Protein AF-A0A9D4M846-F1 (afdb_monomer)

Organism: Dreissena polymorpha (NCBI:txid45954)

Foldseek 3Di:
DDPVVVVVVVVVPPDPDDDPPPDDDDDDDDPDPDDDLVVLVVVLVVQLVVCCVPPNPDAAEAEDADVSLVSLVVVCVVCVVDNNCSRHHYHHDPVVVVVVVVVVVVVVVVD

Structure (mmCIF, N/CA/C/O backbone):
data_AF-A0A9D4M846-F1
#
_entry.id   AF-A0A9D4M846-F1
#
loop_
_atom_site.group_PDB
_atom_site.id
_atom_site.type_symbol
_atom_site.label_atom_id
_atom_site.label_alt_id
_atom_site.label_comp_id
_atom_site.label_asym_id
_atom_site.label_entity_id
_atom_site.label_seq_id
_atom_site.pdbx_PDB_ins_code
_atom_site.Cartn_x
_atom_site.Cartn_y
_atom_site.Cartn_z
_atom_site.occupancy
_atom_site.B_iso_or_equiv
_atom_site.auth_seq_id
_atom_site.auth_comp_id
_atom_site.auth_asym_id
_atom_site.auth_atom_id
_atom_site.pdbx_PDB_model_num
ATOM 1 N N . MET A 1 1 ? -19.289 26.452 -5.486 1.00 43.88 1 MET A N 1
ATOM 2 C CA . MET A 1 1 ? -20.039 25.281 -4.982 1.00 43.88 1 MET A CA 1
ATOM 3 C C . MET A 1 1 ? -19.428 24.044 -5.614 1.00 43.88 1 MET A C 1
ATOM 5 O O . MET A 1 1 ? -19.416 23.953 -6.832 1.00 43.88 1 MET A O 1
ATOM 9 N N . THR A 1 2 ? -18.819 23.170 -4.819 1.00 63.56 2 THR A N 1
ATOM 10 C CA . THR A 1 2 ? -18.114 21.967 -5.288 1.00 63.56 2 THR A CA 1
ATOM 11 C C . THR A 1 2 ? -19.090 20.805 -5.481 1.00 63.56 2 THR A C 1
ATOM 13 O O . THR A 1 2 ? -20.073 20.691 -4.752 1.00 63.56 2 THR A O 1
ATOM 16 N N . TRP A 1 3 ? -18.810 19.926 -6.444 1.00 47.22 3 TRP A N 1
ATOM 17 C CA . TRP A 1 3 ? -19.613 18.735 -6.762 1.00 47.22 3 TRP A CA 1
ATOM 18 C C . TRP A 1 3 ? -19.891 17.855 -5.532 1.00 47.22 3 TRP A C 1
ATOM 20 O O . TRP A 1 3 ? -21.010 17.392 -5.323 1.00 47.22 3 TRP A O 1
ATOM 30 N N . SER A 1 4 ? -18.900 17.732 -4.647 1.00 62.78 4 SER A N 1
ATOM 31 C CA . SER A 1 4 ? -19.016 17.047 -3.357 1.00 62.78 4 SER A CA 1
ATOM 32 C C . SER A 1 4 ? -20.060 17.675 -2.426 1.00 62.78 4 SER A C 1
ATOM 34 O O . SER A 1 4 ? -20.822 16.954 -1.790 1.00 62.78 4 SER A O 1
ATOM 36 N N . VAL A 1 5 ? -20.159 19.008 -2.388 1.00 60.34 5 VAL A N 1
ATOM 37 C CA . VAL A 1 5 ? -21.149 19.732 -1.571 1.00 60.34 5 VAL A CA 1
ATOM 38 C C . VAL A 1 5 ? -22.559 19.576 -2.147 1.00 60.34 5 VAL A C 1
ATOM 40 O O . VAL A 1 5 ? -23.514 19.420 -1.391 1.00 60.34 5 VAL A O 1
ATOM 43 N N . PHE A 1 6 ? -22.700 19.561 -3.475 1.00 68.19 6 PHE A N 1
ATOM 44 C CA . PHE A 1 6 ? -23.987 19.333 -4.137 1.00 68.19 6 PHE A CA 1
ATOM 45 C C . PHE A 1 6 ? -24.534 17.925 -3.850 1.00 68.19 6 PHE A C 1
ATOM 47 O O . PHE A 1 6 ? -25.692 17.779 -3.464 1.00 68.19 6 PHE A O 1
ATOM 54 N N . HIS A 1 7 ? -23.689 16.893 -3.937 1.00 60.25 7 HIS A N 1
ATOM 55 C CA . HIS A 1 7 ? -24.100 15.518 -3.641 1.00 60.25 7 HIS A CA 1
ATOM 56 C C . HIS A 1 7 ? -24.323 15.238 -2.156 1.00 60.25 7 HIS A C 1
ATOM 58 O O . HIS A 1 7 ? -25.250 14.501 -1.823 1.00 60.25 7 HIS A O 1
ATOM 64 N N . ALA A 1 8 ? -23.539 15.853 -1.265 1.00 62.25 8 ALA A N 1
ATOM 65 C CA . ALA A 1 8 ? -23.785 15.772 0.173 1.00 62.25 8 ALA A CA 1
ATOM 66 C C . ALA A 1 8 ? -25.174 16.328 0.528 1.00 62.25 8 ALA A C 1
ATOM 68 O O . ALA A 1 8 ? -25.915 15.707 1.287 1.00 62.25 8 ALA A O 1
ATOM 69 N N . ASN A 1 9 ? -25.566 17.442 -0.097 1.00 63.41 9 ASN A N 1
ATOM 70 C CA . ASN A 1 9 ? -26.863 18.074 0.130 1.00 63.41 9 ASN A CA 1
ATOM 71 C C . ASN A 1 9 ? -28.033 17.227 -0.416 1.00 63.41 9 ASN A C 1
ATOM 73 O O . ASN A 1 9 ? -29.083 17.126 0.216 1.00 63.41 9 ASN A O 1
ATOM 77 N N . LEU A 1 10 ? -27.835 16.530 -1.543 1.00 60.31 10 LEU A N 1
ATOM 78 C CA . LEU A 1 10 ? -28.828 15.586 -2.074 1.00 60.31 10 LEU A CA 1
ATOM 79 C C . LEU A 1 10 ? -29.043 14.379 -1.143 1.00 60.31 10 LEU A C 1
ATOM 81 O O . LEU A 1 10 ? -30.189 13.997 -0.905 1.00 60.31 10 LEU A O 1
ATOM 85 N N . TYR A 1 11 ? -27.977 13.823 -0.557 1.00 53.22 11 TYR A N 1
ATOM 86 C CA . TYR A 1 11 ? -28.068 12.702 0.395 1.00 53.22 11 TYR A CA 1
ATOM 87 C C . TYR A 1 11 ? -28.711 13.083 1.735 1.00 53.22 11 TYR A C 1
ATOM 89 O O . TYR A 1 11 ? -29.372 12.257 2.370 1.00 53.22 11 TYR A O 1
ATOM 97 N N . GLN A 1 12 ? -28.563 14.341 2.152 1.00 53.03 12 GLN A N 1
ATOM 98 C CA . GLN A 1 12 ? -29.095 14.843 3.418 1.00 53.03 12 GLN A CA 1
ATOM 99 C C . GLN A 1 12 ? -30.629 14.969 3.414 1.00 53.03 12 GLN A C 1
ATOM 101 O O . GLN A 1 12 ? -31.244 14.976 4.478 1.00 53.03 12 GLN A O 1
ATOM 106 N N . SER A 1 13 ? -31.250 15.005 2.229 1.00 51.25 13 SER A N 1
ATOM 107 C CA . SER A 1 13 ? -32.691 15.228 2.078 1.00 51.25 13 SER A CA 1
ATOM 108 C C . SER A 1 13 ? -33.576 13.996 2.313 1.00 51.25 13 SER A C 1
ATOM 110 O O . SER A 1 13 ? -34.746 14.177 2.642 1.00 51.25 13 SER A O 1
ATOM 112 N N . HIS A 1 14 ? -33.061 12.757 2.211 1.00 50.88 14 HIS A N 1
ATOM 113 C CA . HIS A 1 14 ? -33.955 11.585 2.221 1.00 50.88 14 HIS A CA 1
ATOM 114 C C . HIS A 1 14 ? -33.561 10.339 3.033 1.00 50.88 14 HIS A C 1
ATOM 116 O O . HIS A 1 14 ? -34.445 9.505 3.209 1.00 50.88 14 HIS A O 1
ATOM 122 N N . LEU A 1 15 ? -32.342 10.158 3.571 1.00 51.28 15 LEU A N 1
ATOM 123 C CA . LEU A 1 15 ? -31.979 8.853 4.185 1.00 51.28 15 LEU A CA 1
ATOM 124 C C . LEU A 1 15 ? -31.015 8.888 5.394 1.00 51.28 15 LEU A C 1
ATOM 126 O O . LEU A 1 15 ? -30.439 7.863 5.761 1.00 51.28 15 LEU A O 1
ATOM 130 N N . VAL A 1 16 ? -30.833 10.027 6.070 1.00 48.62 16 VAL A N 1
ATOM 131 C CA . VAL A 1 16 ? -29.896 10.115 7.209 1.00 48.62 16 VAL A CA 1
ATOM 132 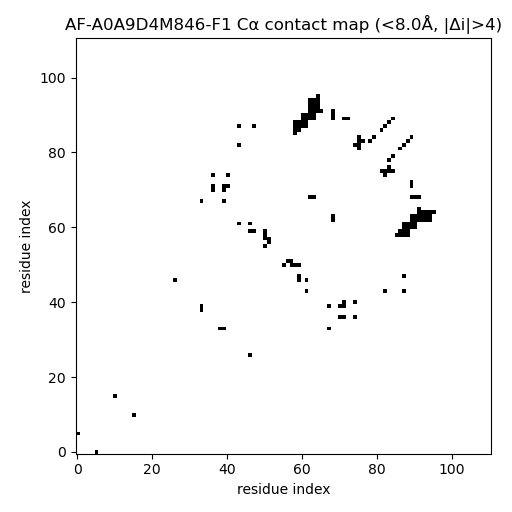C C . VAL A 1 16 ? -30.551 9.634 8.508 1.00 48.62 16 VAL A C 1
ATOM 134 O O . VAL A 1 16 ? -30.994 10.429 9.334 1.00 48.62 16 VAL A O 1
ATOM 137 N N . LYS A 1 17 ? -30.605 8.316 8.719 1.00 48.84 17 LYS A N 1
ATOM 138 C CA . LYS A 1 17 ? -30.702 7.776 10.089 1.00 48.84 17 LYS A CA 1
ATOM 139 C C . LYS A 1 17 ? -29.943 6.475 10.358 1.00 48.84 17 LYS A C 1
ATOM 141 O O . LYS A 1 17 ? -29.807 6.128 11.524 1.00 48.84 17 LYS A O 1
ATOM 146 N N . THR A 1 18 ? -29.411 5.777 9.351 1.00 48.06 18 THR A N 1
ATOM 147 C CA . THR A 1 18 ? -28.888 4.407 9.562 1.00 48.06 18 THR A CA 1
ATOM 148 C C . THR A 1 18 ? -27.760 3.982 8.612 1.00 48.06 18 THR A C 1
ATOM 150 O O . THR A 1 18 ? -27.677 2.814 8.248 1.00 48.06 18 THR A O 1
ATOM 153 N N . ILE A 1 19 ? -26.853 4.880 8.219 1.00 54.94 19 ILE A N 1
ATOM 154 C CA . ILE A 1 19 ? -25.594 4.459 7.578 1.00 54.94 19 ILE A CA 1
ATOM 155 C C . ILE A 1 19 ? -24.456 4.813 8.541 1.00 54.94 19 ILE A C 1
ATOM 157 O O . ILE A 1 19 ? -24.312 5.998 8.855 1.00 54.94 19 ILE A O 1
ATOM 161 N N . PRO A 1 20 ? -23.689 3.837 9.071 1.00 47.94 20 PRO A N 1
ATOM 162 C CA . PRO A 1 20 ? -22.496 4.160 9.840 1.00 47.94 20 PRO A CA 1
ATOM 163 C C . PRO A 1 20 ? -21.559 4.950 8.923 1.00 47.94 20 PRO A C 1
ATOM 165 O O . PRO A 1 20 ? -21.258 4.502 7.818 1.00 47.94 20 PRO A O 1
ATOM 168 N N . LEU A 1 21 ? -21.163 6.152 9.349 1.00 52.19 21 LEU A N 1
ATOM 169 C CA . LEU A 1 21 ? -20.168 6.934 8.626 1.00 52.19 21 LEU A CA 1
ATOM 170 C C . LEU A 1 21 ? -18.864 6.134 8.613 1.00 52.19 21 LEU A C 1
ATOM 172 O O . LEU A 1 21 ? -18.192 6.034 9.638 1.00 52.19 21 LEU A O 1
ATOM 176 N N . ASP A 1 22 ? -18.523 5.570 7.460 1.00 49.25 22 ASP A N 1
ATOM 177 C CA . ASP A 1 22 ? -17.191 5.035 7.229 1.00 49.25 22 ASP A CA 1
ATOM 178 C C . ASP A 1 22 ? -16.244 6.235 7.092 1.00 49.25 22 ASP A C 1
ATOM 180 O O . ASP A 1 22 ? -16.401 7.078 6.201 1.00 49.25 22 ASP A O 1
ATOM 184 N N . ILE A 1 23 ? -15.331 6.392 8.053 1.00 57.75 23 ILE A N 1
ATOM 185 C CA . ILE A 1 23 ? -14.400 7.522 8.089 1.00 57.75 23 ILE A CA 1
ATOM 186 C C . ILE A 1 23 ? -13.310 7.245 7.053 1.00 57.75 23 ILE A C 1
ATOM 188 O O . ILE A 1 23 ? -12.308 6.585 7.323 1.00 57.75 23 ILE A O 1
ATOM 192 N N . SER A 1 24 ? -13.518 7.760 5.842 1.00 53.94 24 SER A N 1
ATOM 193 C CA . SER A 1 24 ? -12.511 7.752 4.785 1.00 53.94 24 SER A CA 1
ATOM 194 C C . SER A 1 24 ? -11.624 8.991 4.914 1.00 53.94 24 SER A C 1
ATOM 196 O O . SER A 1 24 ? -12.090 10.121 4.766 1.00 53.94 24 SER A O 1
ATOM 198 N N . SER A 1 25 ? -10.340 8.789 5.211 1.00 59.53 25 SER A N 1
ATOM 199 C CA . SER A 1 25 ? -9.326 9.847 5.211 1.00 59.53 25 SER A CA 1
ATOM 200 C C . SER A 1 25 ? -8.308 9.598 4.104 1.00 59.53 25 SER A C 1
ATOM 202 O O . SER A 1 25 ? -7.712 8.522 4.041 1.00 59.53 25 SER A O 1
ATOM 204 N N . VAL A 1 26 ? -8.072 10.603 3.263 1.00 59.44 26 VAL A N 1
ATOM 205 C CA . VAL A 1 26 ? -7.048 10.549 2.213 1.00 59.44 26 VAL A CA 1
ATOM 206 C C . VAL A 1 26 ? -5.701 10.943 2.815 1.00 59.44 26 VAL A C 1
ATOM 208 O O . VAL A 1 26 ? -5.572 12.014 3.410 1.00 59.44 26 VAL A O 1
ATOM 211 N N . LEU A 1 27 ? -4.694 10.078 2.673 1.00 63.19 27 LEU A N 1
ATOM 212 C CA . LEU A 1 27 ? -3.327 10.407 3.075 1.00 63.19 27 LEU A CA 1
ATOM 213 C C . LEU A 1 27 ? -2.742 11.489 2.150 1.00 63.19 27 LEU A C 1
ATOM 215 O O . LEU A 1 27 ? -3.078 11.515 0.964 1.00 63.19 27 LEU A O 1
ATOM 219 N N . PRO A 1 28 ? -1.861 12.372 2.659 1.00 59.50 28 PRO A N 1
ATOM 220 C CA . PRO A 1 28 ? -1.235 13.407 1.846 1.00 59.50 28 PRO A CA 1
ATOM 221 C C . PRO A 1 28 ? -0.580 12.817 0.596 1.00 59.50 28 PRO A C 1
ATOM 223 O O . PRO A 1 28 ? 0.149 11.826 0.670 1.00 59.50 28 PRO A O 1
ATOM 226 N N . LEU A 1 29 ? -0.834 13.446 -0.552 1.00 60.00 29 LEU A N 1
ATOM 227 C CA . LEU A 1 29 ? -0.230 13.037 -1.815 1.00 60.00 29 LEU A CA 1
ATOM 228 C C . LEU A 1 29 ? 1.293 13.212 -1.755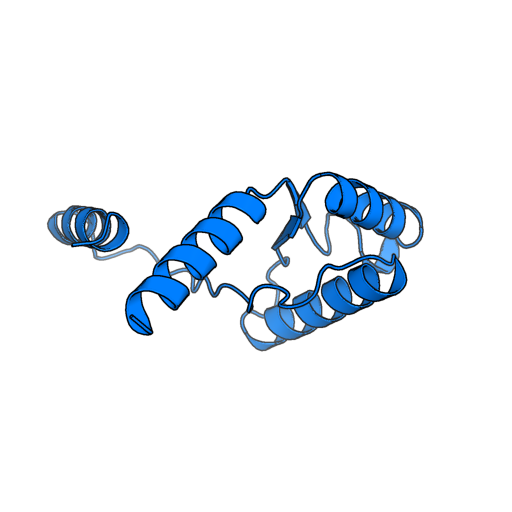 1.00 60.00 29 LEU A C 1
ATOM 230 O O . LEU A 1 29 ? 1.791 14.187 -1.186 1.00 60.00 29 LEU A O 1
ATOM 234 N N . PHE A 1 30 ? 2.034 12.290 -2.376 1.00 58.00 30 PHE A N 1
ATOM 235 C CA . PHE A 1 30 ? 3.489 12.406 -2.493 1.00 58.00 30 PHE A CA 1
ATOM 236 C C . PHE A 1 30 ? 3.857 13.719 -3.194 1.00 58.00 30 PHE A C 1
ATOM 238 O O . PHE A 1 30 ? 3.474 13.948 -4.340 1.00 58.00 30 PHE A O 1
ATOM 245 N N . GLN A 1 31 ? 4.592 14.588 -2.492 1.00 52.19 31 GLN A N 1
ATOM 246 C CA . GLN A 1 31 ? 5.038 15.875 -3.038 1.00 52.19 31 GLN A CA 1
ATOM 247 C C . GLN A 1 31 ? 6.216 15.720 -4.011 1.00 52.19 31 GLN A C 1
ATOM 249 O O . GLN A 1 31 ? 6.401 16.551 -4.900 1.00 52.19 31 GLN A O 1
ATOM 254 N N . GLU A 1 32 ? 6.970 14.627 -3.879 1.00 54.78 32 GLU A N 1
ATOM 255 C CA . GLU A 1 32 ? 8.085 14.262 -4.748 1.00 54.78 32 GLU A CA 1
ATOM 256 C C . GLU A 1 32 ? 7.684 13.127 -5.700 1.00 54.78 32 GLU A C 1
ATOM 258 O O . GLU A 1 32 ? 6.950 12.210 -5.326 1.00 54.78 32 GLU A O 1
ATOM 263 N N . GLU A 1 33 ? 8.190 13.161 -6.937 1.00 58.84 33 GLU A N 1
ATOM 264 C CA . GLU A 1 33 ? 8.049 12.038 -7.866 1.00 58.84 33 GLU A CA 1
ATOM 265 C C . GLU A 1 33 ? 8.692 10.789 -7.248 1.00 58.84 33 GLU A C 1
ATOM 267 O O . GLU A 1 33 ? 9.913 10.708 -7.101 1.00 58.84 33 GLU A O 1
ATOM 272 N N . ALA A 1 34 ? 7.884 9.788 -6.901 1.00 60.91 34 ALA A N 1
ATOM 273 C CA . ALA A 1 34 ? 8.417 8.503 -6.481 1.00 60.91 34 ALA A CA 1
ATOM 274 C C . ALA A 1 34 ? 9.129 7.852 -7.682 1.00 60.91 34 ALA A C 1
ATOM 276 O O . ALA A 1 34 ? 8.509 7.562 -8.702 1.00 60.91 34 ALA A O 1
ATOM 277 N N . LYS A 1 35 ? 10.448 7.650 -7.588 1.00 67.38 35 LYS A N 1
ATOM 278 C CA . LYS A 1 35 ? 11.263 7.094 -8.692 1.00 67.38 35 LYS A CA 1
ATOM 279 C C . LYS A 1 35 ? 11.896 5.741 -8.385 1.00 67.38 35 LYS A C 1
ATOM 281 O O . LYS A 1 35 ? 12.466 5.128 -9.280 1.00 67.38 35 LYS A O 1
ATOM 286 N N . SER A 1 36 ? 11.813 5.257 -7.144 1.00 77.44 36 SER A N 1
ATOM 287 C CA . SER A 1 36 ? 12.489 4.022 -6.729 1.00 77.44 36 SER A CA 1
ATOM 288 C C . SER A 1 36 ? 11.556 3.023 -6.046 1.00 77.44 36 SER A C 1
ATOM 290 O O . SER A 1 36 ? 10.612 3.389 -5.344 1.00 77.44 36 SER A O 1
ATOM 292 N N . ALA A 1 37 ? 11.867 1.733 -6.201 1.00 80.25 37 ALA A N 1
ATOM 293 C CA . ALA A 1 37 ? 11.168 0.654 -5.503 1.00 80.25 37 ALA A CA 1
ATOM 294 C C . ALA A 1 37 ? 11.286 0.777 -3.971 1.00 80.25 37 ALA A C 1
ATOM 296 O O . ALA A 1 37 ? 10.355 0.431 -3.248 1.00 80.25 37 ALA A O 1
ATOM 297 N N . ALA A 1 38 ? 12.405 1.313 -3.469 1.00 83.62 38 ALA A N 1
ATOM 298 C CA . ALA A 1 38 ? 12.605 1.556 -2.044 1.00 83.62 38 ALA A CA 1
ATOM 299 C C . ALA A 1 38 ? 11.623 2.602 -1.494 1.00 83.62 38 ALA A C 1
ATOM 301 O O . ALA A 1 38 ? 11.043 2.374 -0.433 1.00 83.62 38 ALA A O 1
ATOM 302 N N . MET A 1 39 ? 11.386 3.692 -2.237 1.00 84.88 39 MET A N 1
ATOM 303 C CA . MET A 1 39 ? 10.395 4.708 -1.867 1.00 84.88 39 MET A CA 1
ATOM 304 C C . MET A 1 39 ? 8.988 4.122 -1.846 1.00 84.88 39 MET A C 1
ATOM 306 O O . MET A 1 39 ? 8.310 4.255 -0.839 1.00 84.88 39 MET A O 1
ATOM 310 N N . ILE A 1 40 ? 8.576 3.396 -2.891 1.00 85.69 40 ILE A N 1
ATOM 311 C CA . ILE A 1 40 ? 7.239 2.778 -2.932 1.00 85.69 40 ILE A CA 1
ATOM 312 C C . ILE A 1 40 ? 7.050 1.778 -1.791 1.00 85.69 40 ILE A C 1
ATOM 314 O O . ILE A 1 40 ? 6.009 1.772 -1.141 1.00 85.69 40 ILE A O 1
ATOM 318 N N . ARG A 1 41 ? 8.067 0.976 -1.474 1.00 87.12 41 ARG A N 1
ATOM 319 C CA . ARG A 1 41 ? 8.008 0.054 -0.335 1.00 87.12 4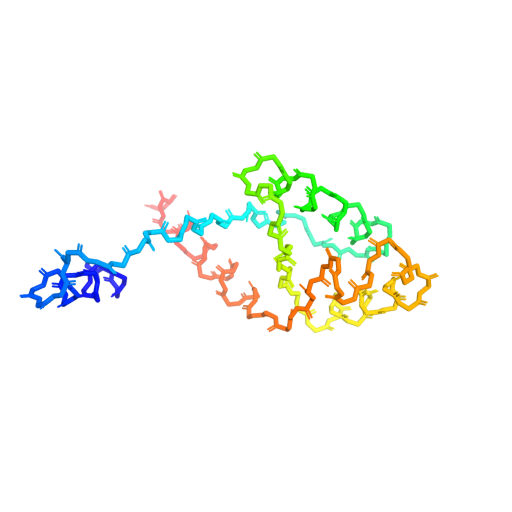1 ARG A CA 1
ATOM 320 C C . ARG A 1 41 ? 7.862 0.795 0.999 1.00 87.12 41 ARG A C 1
ATOM 322 O O . ARG A 1 41 ? 7.086 0.361 1.849 1.00 87.12 41 ARG A O 1
ATOM 329 N N . GLN A 1 42 ? 8.593 1.896 1.180 1.00 88.31 42 GLN A N 1
ATOM 330 C CA . GLN A 1 42 ? 8.483 2.736 2.374 1.00 88.31 42 GLN A CA 1
ATOM 331 C C . GLN A 1 42 ? 7.094 3.374 2.473 1.00 88.31 42 GLN A C 1
ATOM 333 O O . GLN A 1 42 ? 6.469 3.318 3.528 1.00 88.31 42 GLN A O 1
ATOM 338 N N . SER A 1 43 ? 6.574 3.896 1.364 1.00 86.88 43 SER A N 1
ATOM 339 C CA . SER A 1 43 ? 5.212 4.416 1.252 1.00 86.88 43 SER A CA 1
ATOM 340 C C . SER A 1 43 ? 4.173 3.380 1.672 1.00 86.88 43 SER A C 1
ATOM 342 O O . SER A 1 43 ? 3.317 3.674 2.497 1.00 86.88 43 SER A O 1
ATOM 344 N N . MET A 1 44 ? 4.274 2.146 1.170 1.00 89.31 44 MET A N 1
ATOM 345 C CA . MET A 1 44 ? 3.365 1.058 1.544 1.00 89.31 44 MET A CA 1
ATOM 346 C C . MET A 1 44 ? 3.430 0.739 3.045 1.00 89.31 44 MET A C 1
ATOM 348 O O . MET A 1 44 ? 2.401 0.445 3.645 1.00 89.31 44 MET A O 1
ATOM 352 N N . ALA A 1 45 ? 4.613 0.804 3.666 1.00 90.25 45 ALA A N 1
ATOM 353 C CA . ALA A 1 45 ? 4.758 0.599 5.109 1.00 90.25 45 ALA A CA 1
ATOM 354 C C . ALA A 1 45 ? 4.080 1.717 5.918 1.00 90.25 45 ALA A C 1
ATOM 356 O O . ALA A 1 45 ? 3.306 1.417 6.824 1.00 90.25 45 ALA A O 1
ATOM 357 N N . ILE A 1 46 ? 4.304 2.979 5.537 1.00 89.38 46 ILE A N 1
ATOM 358 C CA . ILE A 1 46 ? 3.686 4.146 6.182 1.00 89.38 46 ILE A CA 1
ATOM 359 C C . ILE A 1 46 ? 2.163 4.087 6.056 1.00 89.38 46 ILE A C 1
ATOM 361 O O . ILE A 1 46 ? 1.465 4.240 7.049 1.00 89.38 46 ILE A O 1
ATOM 365 N N . ILE A 1 47 ? 1.634 3.799 4.861 1.00 89.00 47 ILE A N 1
ATOM 366 C CA . ILE A 1 47 ? 0.185 3.688 4.637 1.00 89.00 47 ILE A CA 1
ATOM 367 C C . ILE A 1 47 ? -0.422 2.621 5.558 1.00 89.00 47 ILE A C 1
ATOM 369 O O . ILE A 1 47 ? -1.452 2.869 6.181 1.00 89.00 47 ILE A O 1
ATOM 373 N N . LYS A 1 48 ? 0.223 1.452 5.686 1.00 89.31 48 LYS A N 1
ATOM 374 C CA . LYS A 1 48 ? -0.232 0.397 6.605 1.00 89.31 48 LYS A CA 1
ATOM 375 C C . LYS A 1 48 ? -0.238 0.860 8.058 1.00 89.31 48 LYS A C 1
ATOM 377 O O . LYS A 1 48 ? -1.190 0.562 8.769 1.00 89.31 48 LYS A O 1
ATOM 382 N N . GLU A 1 49 ? 0.799 1.564 8.499 1.00 89.38 49 GLU A N 1
ATOM 383 C CA . GLU A 1 49 ? 0.889 2.078 9.868 1.00 89.38 49 GLU A CA 1
ATOM 384 C C . GLU A 1 49 ? -0.181 3.141 10.143 1.00 89.38 49 GLU A C 1
ATOM 386 O O . GLU A 1 49 ? -0.884 3.056 11.147 1.00 89.38 49 GLU A O 1
ATOM 391 N N . CYS A 1 50 ? -0.382 4.078 9.214 1.00 87.50 50 CYS A N 1
ATOM 392 C CA . CYS A 1 50 ? -1.423 5.095 9.314 1.00 87.50 50 CYS A CA 1
ATOM 393 C C . CYS A 1 50 ? -2.825 4.482 9.359 1.00 87.50 50 CYS A C 1
ATOM 395 O O . CYS A 1 50 ? -3.621 4.866 10.211 1.00 87.50 50 CYS A O 1
ATOM 397 N N . VAL A 1 51 ? -3.131 3.523 8.479 1.00 8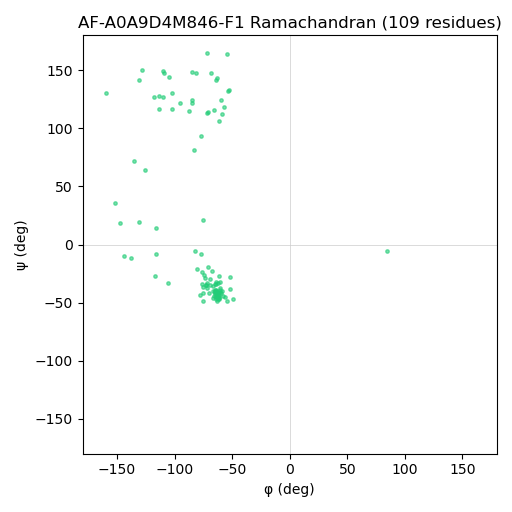8.69 51 VAL A N 1
ATOM 398 C CA . VAL A 1 51 ? -4.439 2.849 8.485 1.00 88.69 51 VAL A CA 1
ATOM 399 C C . VAL A 1 51 ? -4.608 2.015 9.745 1.00 88.69 51 VAL A C 1
ATOM 401 O O . VAL A 1 51 ? -5.665 2.072 10.350 1.00 88.69 51 VAL A O 1
ATOM 404 N N . ASN A 1 52 ? -3.574 1.318 10.214 1.00 89.94 52 ASN A N 1
ATOM 405 C CA . ASN A 1 52 ? -3.660 0.583 11.473 1.00 89.94 52 ASN A CA 1
ATOM 406 C C . ASN A 1 52 ? -3.876 1.504 12.687 1.00 89.94 52 ASN A C 1
ATOM 408 O O . ASN A 1 52 ? -4.527 1.097 13.643 1.00 89.94 52 ASN A O 1
ATOM 412 N N . PHE A 1 53 ? -3.340 2.727 12.660 1.00 85.31 53 PHE A N 1
ATOM 413 C CA . PHE A 1 53 ? -3.546 3.724 13.711 1.00 85.31 53 PHE A CA 1
ATOM 414 C C . PHE A 1 53 ? -4.943 4.356 13.658 1.00 85.31 53 PHE A C 1
ATOM 416 O O . PHE A 1 53 ? -5.608 4.448 14.686 1.00 85.31 53 PHE A O 1
ATOM 423 N N . LEU A 1 54 ? -5.386 4.796 12.476 1.00 87.50 54 LEU A N 1
ATOM 424 C CA . LEU A 1 54 ? -6.664 5.494 12.300 1.00 87.50 54 LEU A CA 1
ATOM 425 C C . LEU A 1 54 ? -7.853 4.527 12.307 1.00 87.50 54 LEU A C 1
ATOM 427 O O . LEU A 1 54 ? -8.853 4.788 12.968 1.00 87.50 54 LEU A O 1
ATOM 431 N N . ASN A 1 55 ? -7.713 3.400 11.605 1.00 87.19 55 ASN A N 1
ATOM 432 C CA . ASN A 1 55 ? -8.759 2.415 11.341 1.00 87.19 55 ASN A CA 1
ATOM 433 C C . ASN A 1 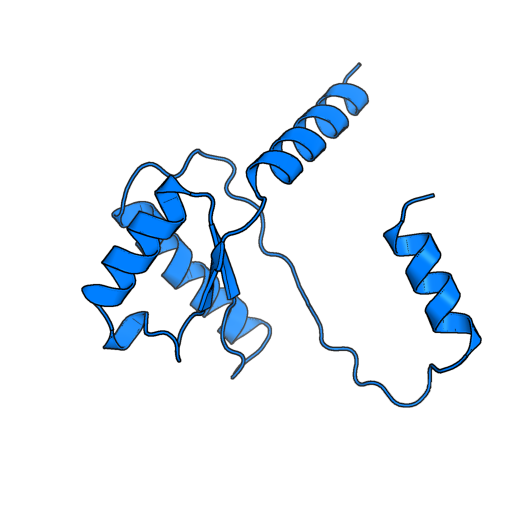55 ? -8.232 0.973 11.559 1.00 87.19 55 ASN A C 1
ATOM 435 O O . ASN A 1 55 ? -8.032 0.225 10.590 1.00 87.19 55 ASN A O 1
ATOM 439 N N . PRO A 1 56 ? -7.995 0.546 12.816 1.00 89.69 56 PRO A N 1
ATOM 440 C CA . PRO A 1 56 ? -7.487 -0.792 13.111 1.00 89.69 56 PRO A CA 1
ATOM 441 C C . PRO A 1 56 ? -8.341 -1.895 12.467 1.00 89.69 56 PRO A C 1
ATOM 443 O O . PRO A 1 56 ? -9.564 -1.906 12.589 1.00 89.69 56 PRO A O 1
ATOM 446 N N . GLY A 1 57 ? -7.692 -2.849 11.795 1.00 87.44 57 GLY A N 1
ATOM 447 C CA . GLY A 1 57 ? -8.360 -3.985 11.148 1.00 87.44 57 GLY A CA 1
ATOM 448 C C . GLY A 1 57 ? -8.910 -3.720 9.741 1.00 87.44 57 GLY A C 1
ATOM 449 O O . GLY A 1 57 ? -9.348 -4.669 9.091 1.00 87.44 57 GLY A O 1
ATOM 450 N N . GLN A 1 58 ? -8.855 -2.485 9.233 1.00 87.94 58 GLN A N 1
ATOM 451 C CA . GLN A 1 58 ? -9.153 -2.208 7.826 1.00 87.94 58 GLN A CA 1
ATOM 452 C C . GLN A 1 58 ? -7.946 -2.503 6.924 1.00 87.94 58 GLN A C 1
ATOM 454 O O . GLN A 1 58 ? -6.789 -2.332 7.315 1.00 87.94 58 GLN A O 1
ATOM 459 N N . ILE A 1 59 ? -8.220 -2.935 5.688 1.00 89.75 59 ILE A N 1
ATOM 460 C CA . ILE A 1 59 ? -7.181 -3.154 4.678 1.00 89.75 59 ILE A CA 1
ATOM 461 C C . ILE A 1 59 ? -6.889 -1.814 3.984 1.00 89.75 59 ILE A C 1
ATOM 463 O O . ILE A 1 59 ? -7.800 -1.229 3.396 1.00 89.75 59 ILE A O 1
ATOM 467 N N . PRO A 1 60 ? -5.640 -1.321 4.011 1.00 90.31 60 PRO A N 1
ATOM 468 C CA . PRO A 1 60 ? -5.274 -0.086 3.337 1.00 90.31 60 PRO A CA 1
ATOM 469 C C . PRO A 1 60 ? -5.435 -0.191 1.820 1.00 90.31 60 PRO A C 1
ATOM 471 O O . PRO A 1 60 ? -5.065 -1.199 1.208 1.00 90.31 60 PRO A O 1
ATOM 474 N N . ILE A 1 61 ? -5.901 0.900 1.214 1.00 87.25 61 ILE A N 1
ATOM 475 C CA . ILE A 1 61 ? -5.978 1.075 -0.237 1.00 87.25 61 ILE A CA 1
ATOM 476 C C . ILE A 1 61 ? -4.948 2.130 -0.645 1.00 87.25 61 ILE A C 1
ATOM 478 O O . ILE A 1 61 ? -4.909 3.226 -0.091 1.00 87.25 61 ILE A O 1
ATOM 482 N N . MET A 1 62 ? -4.095 1.783 -1.605 1.00 86.19 62 MET A N 1
ATOM 483 C CA . MET A 1 62 ? -3.090 2.661 -2.194 1.00 86.19 62 MET A CA 1
ATOM 484 C C . MET A 1 62 ? -3.377 2.833 -3.682 1.00 86.19 62 MET A C 1
ATOM 486 O O . MET A 1 62 ? -3.464 1.858 -4.426 1.00 86.19 62 MET A O 1
ATOM 490 N N . GLU A 1 63 ? -3.457 4.079 -4.130 1.00 85.19 63 GLU A N 1
ATOM 491 C CA . GLU A 1 63 ? -3.643 4.416 -5.535 1.00 85.19 63 GLU A CA 1
ATOM 492 C C . GLU A 1 63 ? -2.329 4.860 -6.186 1.00 85.19 63 GLU A C 1
ATOM 494 O O . GLU A 1 63 ? -1.615 5.720 -5.670 1.00 85.19 63 GLU A O 1
ATOM 499 N N . CYS A 1 64 ? -2.003 4.269 -7.339 1.00 79.19 64 CYS A N 1
ATOM 500 C CA . CYS A 1 64 ? -0.747 4.506 -8.052 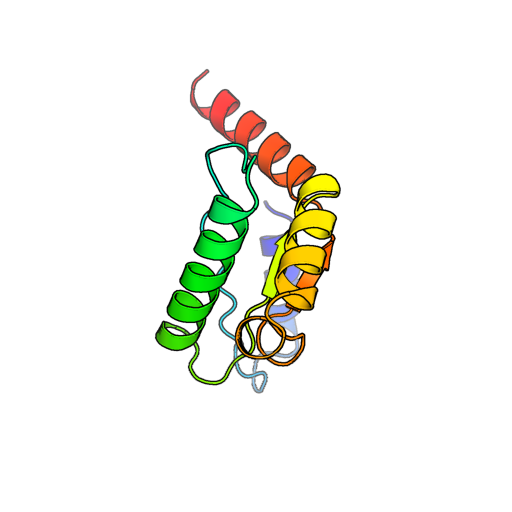1.00 79.19 64 CYS A CA 1
ATOM 501 C C . CYS A 1 64 ? -0.978 4.814 -9.535 1.00 79.19 64 CYS A C 1
ATOM 503 O O . CYS A 1 64 ? -1.761 4.135 -10.204 1.00 79.19 64 CYS A O 1
ATOM 505 N N . VAL A 1 65 ? -0.195 5.749 -10.086 1.00 81.62 65 VAL A N 1
ATOM 506 C CA . VAL A 1 65 ? -0.095 5.949 -11.543 1.00 81.62 65 VAL A CA 1
ATOM 507 C C . VAL A 1 65 ? 0.672 4.819 -12.231 1.00 81.62 65 VAL A C 1
ATOM 509 O O . VAL A 1 65 ? 1.379 4.040 -11.595 1.00 81.62 65 VAL A O 1
ATOM 512 N N . GLN A 1 66 ? 0.556 4.737 -13.556 1.00 74.50 66 GLN A N 1
ATOM 513 C CA . GLN A 1 66 ? 0.956 3.589 -14.380 1.00 74.50 66 GLN A CA 1
ATOM 514 C C . GLN A 1 66 ? 2.375 3.029 -14.144 1.00 74.50 66 GLN A C 1
ATOM 516 O O . GLN A 1 66 ? 2.473 1.814 -13.952 1.00 74.50 66 GLN A O 1
ATOM 521 N N . PRO A 1 67 ? 3.462 3.827 -14.067 1.00 76.56 67 PRO A N 1
ATOM 522 C CA . PRO A 1 67 ? 4.788 3.270 -13.773 1.00 76.56 67 PRO A CA 1
ATOM 523 C C . PRO A 1 67 ? 4.932 2.809 -12.312 1.00 76.56 67 PRO A C 1
ATOM 525 O O . PRO A 1 67 ? 5.586 1.806 -12.030 1.00 76.56 67 PRO A O 1
ATOM 528 N N . LEU A 1 68 ? 4.271 3.493 -11.376 1.00 81.31 68 LEU A N 1
ATOM 529 C CA . LEU A 1 68 ? 4.323 3.170 -9.950 1.00 81.31 68 LEU A CA 1
ATOM 530 C C . LEU A 1 68 ? 3.482 1.949 -9.591 1.00 81.31 68 LEU A C 1
ATOM 532 O O . LEU A 1 68 ? 3.874 1.162 -8.735 1.00 81.31 68 LEU A O 1
ATOM 536 N N . ASN A 1 69 ? 2.359 1.752 -10.278 1.00 82.38 69 ASN A N 1
ATOM 537 C CA . ASN A 1 69 ? 1.505 0.586 -10.101 1.00 82.38 69 ASN A CA 1
ATOM 538 C C . ASN A 1 69 ? 2.251 -0.701 -10.488 1.00 82.38 69 ASN A C 1
ATOM 540 O O . ASN A 1 69 ? 2.166 -1.707 -9.787 1.00 82.38 69 ASN A O 1
ATOM 544 N N . ALA A 1 70 ? 3.039 -0.663 -11.569 1.00 85.12 70 ALA A N 1
ATOM 545 C CA . ALA A 1 70 ? 3.885 -1.788 -11.961 1.00 85.12 70 ALA A CA 1
ATOM 546 C C . ALA A 1 70 ? 4.948 -2.104 -10.891 1.00 85.12 70 ALA A C 1
ATOM 548 O O . ALA A 1 70 ? 5.117 -3.265 -10.513 1.00 85.12 70 ALA A O 1
ATOM 549 N N . LEU A 1 71 ? 5.613 -1.078 -10.347 1.00 86.75 71 LEU A N 1
ATOM 550 C CA . LEU A 1 71 ? 6.592 -1.238 -9.264 1.00 86.75 71 LEU A CA 1
ATOM 551 C C . LEU A 1 71 ? 5.957 -1.787 -7.980 1.00 86.75 71 LEU A C 1
ATOM 553 O O . LEU A 1 71 ? 6.496 -2.716 -7.383 1.00 86.75 71 LEU A O 1
ATOM 557 N N . ALA A 1 72 ? 4.800 -1.265 -7.576 1.00 86.25 72 ALA A N 1
ATOM 558 C CA . ALA A 1 72 ? 4.073 -1.718 -6.393 1.00 86.25 72 ALA A CA 1
ATOM 559 C C . ALA A 1 72 ? 3.622 -3.184 -6.520 1.00 86.25 72 ALA A C 1
ATOM 561 O O . ALA A 1 72 ? 3.775 -3.968 -5.582 1.00 86.25 72 ALA A O 1
ATOM 562 N N . LYS A 1 73 ? 3.153 -3.597 -7.705 1.00 86.88 73 LYS A N 1
ATOM 563 C CA . LYS A 1 73 ? 2.832 -5.004 -7.994 1.00 86.88 73 LYS A CA 1
ATOM 564 C C . LYS A 1 73 ? 4.063 -5.907 -7.933 1.00 86.88 73 LYS A C 1
ATOM 566 O O . LYS A 1 73 ? 3.966 -7.014 -7.408 1.00 86.88 73 LYS A O 1
ATOM 571 N N . ASN A 1 74 ? 5.212 -5.440 -8.423 1.00 88.44 74 ASN A N 1
ATOM 572 C CA . ASN A 1 74 ? 6.469 -6.184 -8.332 1.00 88.44 74 ASN A CA 1
ATOM 573 C C . ASN A 1 74 ? 6.901 -6.374 -6.865 1.00 88.44 74 ASN A C 1
ATOM 575 O O . ASN A 1 74 ? 7.160 -7.492 -6.431 1.00 88.44 74 ASN A O 1
ATOM 579 N N . ILE A 1 75 ? 6.860 -5.308 -6.059 1.00 87.44 75 ILE A N 1
ATOM 580 C CA . ILE A 1 75 ? 7.135 -5.361 -4.611 1.00 87.44 75 ILE A CA 1
ATOM 581 C C . ILE A 1 75 ? 6.211 -6.371 -3.920 1.00 87.44 75 ILE A C 1
ATOM 583 O O . ILE A 1 75 ? 6.674 -7.207 -3.145 1.00 87.44 75 ILE A O 1
ATOM 587 N N . ARG A 1 76 ? 4.914 -6.353 -4.237 1.00 87.12 76 ARG A N 1
ATOM 588 C CA . ARG A 1 76 ? 3.958 -7.336 -3.716 1.00 87.12 76 ARG A CA 1
ATOM 589 C C . ARG A 1 76 ? 4.324 -8.774 -4.086 1.00 87.12 76 ARG A C 1
ATOM 591 O O . ARG A 1 76 ? 4.187 -9.655 -3.246 1.00 87.12 76 ARG A O 1
ATOM 598 N N . CYS A 1 77 ? 4.793 -9.013 -5.309 1.00 86.31 77 CYS A N 1
ATOM 599 C CA . CYS A 1 77 ? 5.215 -10.344 -5.743 1.00 86.31 77 CYS A CA 1
ATOM 600 C C . CYS A 1 77 ? 6.462 -10.840 -4.994 1.00 86.31 77 CYS A C 1
ATOM 602 O O . CYS A 1 77 ? 6.563 -12.029 -4.710 1.00 86.31 77 CYS A O 1
ATOM 604 N N . ILE A 1 78 ? 7.398 -9.944 -4.666 1.00 90.56 78 ILE A N 1
ATOM 605 C CA . ILE A 1 78 ? 8.636 -10.289 -3.949 1.00 90.56 78 ILE A CA 1
ATOM 606 C C . ILE A 1 78 ? 8.365 -10.539 -2.456 1.00 90.56 78 ILE A C 1
ATOM 608 O O . ILE A 1 78 ? 8.978 -11.418 -1.855 1.00 90.56 78 ILE A O 1
ATOM 612 N N . TRP A 1 79 ? 7.443 -9.786 -1.849 1.00 88.75 79 TRP A N 1
ATOM 613 C CA . TRP A 1 79 ? 7.124 -9.873 -0.417 1.00 88.75 79 TRP A CA 1
ATOM 614 C C . TRP A 1 79 ? 5.621 -10.100 -0.167 1.00 88.75 79 TRP A C 1
ATOM 616 O O . TRP A 1 79 ? 4.964 -9.249 0.452 1.00 88.75 79 TRP A O 1
ATOM 626 N N . PRO A 1 80 ? 5.064 -11.247 -0.596 1.00 88.12 80 PRO A N 1
ATOM 627 C CA . PRO A 1 80 ? 3.633 -11.532 -0.479 1.00 88.12 80 PRO A CA 1
ATOM 628 C C . PRO A 1 80 ? 3.165 -11.583 0.981 1.00 88.12 80 PRO A C 1
ATOM 630 O O . PRO A 1 80 ? 2.072 -11.122 1.290 1.00 88.12 80 PRO A O 1
ATOM 633 N N . GLU A 1 81 ? 4.017 -12.035 1.903 1.00 90.62 81 GLU A N 1
ATOM 634 C CA . GLU A 1 81 ? 3.697 -12.086 3.337 1.00 90.62 81 GLU A CA 1
ATOM 635 C C . GLU A 1 81 ? 3.543 -10.703 3.986 1.00 90.62 81 GLU A C 1
ATOM 637 O O . GLU A 1 81 ? 2.901 -10.576 5.025 1.00 90.62 81 GLU A O 1
ATOM 642 N N . ARG A 1 82 ? 4.138 -9.651 3.407 1.00 87.00 82 ARG A N 1
ATOM 643 C CA . ARG A 1 82 ? 4.095 -8.288 3.971 1.00 87.00 82 ARG A CA 1
ATOM 644 C C . ARG A 1 82 ? 3.160 -7.353 3.219 1.00 87.00 82 ARG A C 1
ATOM 646 O O . ARG A 1 82 ? 2.569 -6.472 3.849 1.00 87.00 82 ARG A O 1
ATOM 653 N N . TYR A 1 83 ? 3.031 -7.531 1.907 1.00 89.12 83 TYR A N 1
ATOM 654 C CA . TYR A 1 83 ? 2.291 -6.627 1.020 1.00 89.12 83 TYR A CA 1
ATOM 655 C C . TYR A 1 83 ? 1.304 -7.353 0.101 1.00 89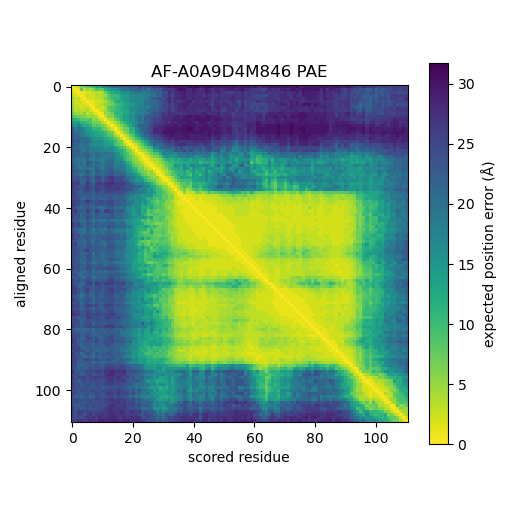.12 83 TYR A C 1
ATOM 657 O O . TYR A 1 83 ? 0.916 -6.797 -0.924 1.00 89.12 83 TYR A O 1
ATOM 665 N N . GLY A 1 84 ? 0.918 -8.587 0.439 1.00 86.81 84 GLY A N 1
ATOM 666 C CA . GLY A 1 84 ? -0.102 -9.349 -0.281 1.00 86.81 84 GLY A CA 1
ATOM 667 C C . GLY A 1 84 ? -1.428 -8.598 -0.422 1.00 86.81 84 GLY A C 1
ATOM 668 O O . GLY A 1 84 ? -1.693 -7.625 0.282 1.00 86.81 84 GLY A O 1
ATOM 669 N N . GLU A 1 85 ? -2.283 -9.061 -1.335 1.00 84.31 85 GLU A N 1
ATOM 670 C CA . GLU A 1 85 ? -3.573 -8.413 -1.644 1.00 84.31 85 GLU A CA 1
ATOM 671 C C . GLU A 1 85 ? -4.525 -8.354 -0.446 1.00 84.31 85 GLU A C 1
ATOM 673 O O . GLU A 1 85 ? -5.331 -7.439 -0.332 1.00 84.31 85 GLU A O 1
ATOM 678 N N . ASN A 1 86 ? -4.381 -9.299 0.479 1.00 86.94 86 ASN A N 1
ATOM 679 C CA . ASN A 1 8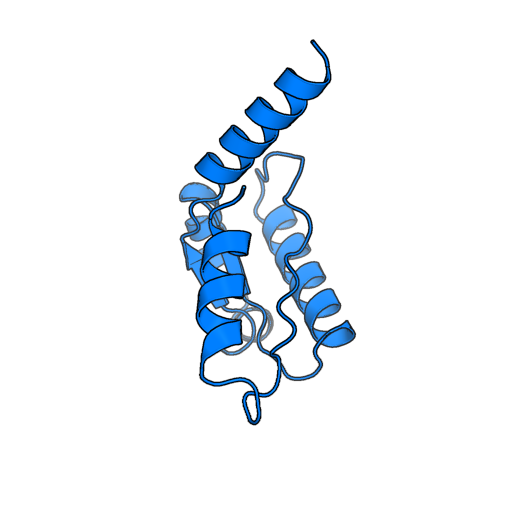6 ? -5.093 -9.347 1.751 1.00 86.94 86 ASN A CA 1
ATOM 680 C C . ASN A 1 86 ? -4.545 -8.368 2.808 1.00 86.94 86 ASN A C 1
ATOM 682 O O . ASN A 1 86 ? -5.132 -8.247 3.878 1.00 86.94 86 ASN A O 1
ATOM 686 N N . LEU A 1 87 ? -3.411 -7.710 2.547 1.00 87.25 87 LEU A N 1
ATOM 687 C CA . LEU A 1 87 ? -2.719 -6.817 3.483 1.00 87.25 87 LEU A CA 1
ATOM 688 C C . LEU A 1 87 ? -2.651 -5.369 2.997 1.00 87.25 87 LEU A C 1
ATOM 690 O O . LEU A 1 87 ? -2.526 -4.466 3.821 1.00 87.25 87 LEU A O 1
ATOM 694 N N . ILE A 1 88 ? -2.670 -5.149 1.682 1.00 88.94 88 ILE A N 1
ATOM 695 C CA . ILE A 1 88 ? -2.757 -3.832 1.051 1.00 88.94 88 ILE A CA 1
ATOM 696 C C . ILE A 1 88 ? -3.265 -3.986 -0.384 1.00 88.94 88 ILE A C 1
ATOM 698 O O . ILE A 1 88 ? -2.747 -4.786 -1.169 1.00 88.94 88 ILE A O 1
ATOM 702 N N . VAL A 1 89 ? -4.268 -3.193 -0.745 1.00 89.31 89 VAL A N 1
ATOM 703 C CA . VAL A 1 89 ? -4.815 -3.167 -2.103 1.00 89.31 89 VAL A CA 1
ATOM 704 C C . VAL A 1 89 ? -4.143 -2.042 -2.874 1.00 89.31 89 VAL A C 1
ATOM 706 O O . VAL A 1 89 ? -4.218 -0.884 -2.477 1.00 89.31 89 VAL A O 1
ATOM 709 N N . VAL A 1 90 ? -3.487 -2.376 -3.987 1.00 87.69 90 VAL A N 1
ATOM 710 C CA . VAL A 1 90 ? -2.925 -1.382 -4.910 1.00 87.69 90 VAL A CA 1
ATOM 711 C C . VAL A 1 90 ? -3.845 -1.258 -6.114 1.00 87.69 90 VAL A C 1
ATOM 713 O O . VAL A 1 90 ? -4.008 -2.213 -6.878 1.00 87.69 90 VAL A O 1
ATOM 716 N N . MET A 1 91 ? -4.426 -0.079 -6.292 1.00 87.31 91 MET A N 1
ATOM 717 C CA . MET A 1 91 ? -5.326 0.237 -7.391 1.00 87.31 91 MET A CA 1
ATOM 718 C C . MET A 1 91 ? -4.665 1.211 -8.367 1.00 87.31 91 MET A C 1
ATOM 720 O O . MET A 1 91 ? -3.811 2.025 -8.007 1.00 87.31 91 MET A O 1
ATOM 7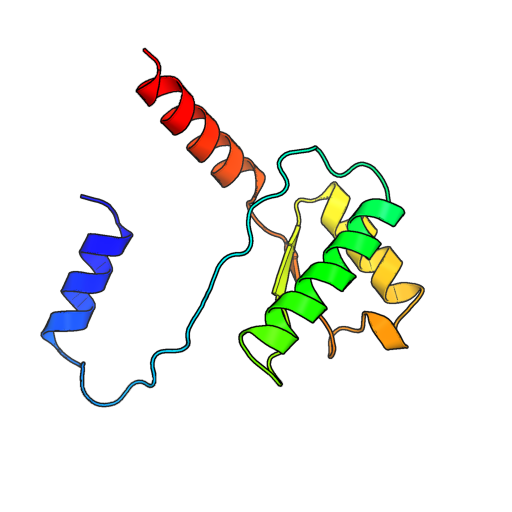24 N N . PHE A 1 92 ? -5.045 1.106 -9.639 1.00 80.75 92 PHE A N 1
ATOM 725 C CA . PHE A 1 92 ? -4.663 2.101 -10.627 1.00 80.75 92 PHE A CA 1
ATOM 726 C C . PHE A 1 92 ? -5.431 3.395 -10.347 1.00 80.75 92 PHE A C 1
ATOM 728 O O . PHE A 1 92 ? -6.654 3.409 -10.452 1.00 80.75 92 PHE A O 1
ATOM 735 N N . GLY A 1 93 ? -4.710 4.448 -9.971 1.00 70.56 93 GLY A N 1
ATOM 736 C CA . GLY A 1 93 ? -5.288 5.732 -9.585 1.00 70.56 93 GLY A CA 1
ATOM 737 C C . GLY A 1 93 ? -5.033 6.822 -10.615 1.00 70.56 93 GLY A C 1
ATOM 738 O O . GLY A 1 93 ? -3.974 6.867 -11.248 1.00 70.56 93 GLY A O 1
ATOM 739 N N . GLY A 1 94 ? -5.979 7.752 -10.735 1.00 62.75 94 GLY A N 1
ATOM 740 C CA . GLY A 1 94 ? -5.903 8.927 -11.610 1.00 62.75 94 GLY A CA 1
ATOM 741 C C . GLY A 1 94 ? -4.986 10.045 -11.100 1.00 62.75 94 GLY A C 1
ATOM 742 O O . GLY A 1 94 ? -5.133 11.181 -11.531 1.00 62.75 94 GLY A O 1
ATOM 743 N N . LEU A 1 95 ? -4.039 9.757 -10.203 1.00 62.06 95 LEU A N 1
ATOM 744 C CA . LEU A 1 95 ? -3.321 10.737 -9.375 1.00 62.06 95 LEU A CA 1
ATOM 745 C C . LEU A 1 95 ? -2.680 11.916 -10.150 1.00 62.06 95 LEU A C 1
ATOM 747 O O . LEU A 1 95 ? -2.569 13.020 -9.621 1.00 62.06 95 LEU A O 1
ATOM 751 N N . HIS A 1 96 ? -2.300 11.738 -11.420 1.00 57.53 96 HIS A N 1
ATOM 752 C CA . HIS A 1 96 ? -1.792 12.841 -12.250 1.00 57.53 96 HIS A CA 1
ATOM 753 C C . HIS A 1 96 ? -2.830 13.946 -12.523 1.00 57.53 96 HIS A C 1
ATOM 755 O O . HIS A 1 96 ? -2.437 15.110 -12.595 1.00 57.53 96 HIS A O 1
ATOM 761 N N . ILE A 1 97 ? -4.128 13.631 -12.655 1.00 57.34 97 ILE A N 1
ATOM 762 C CA . ILE A 1 97 ? -5.167 14.656 -12.869 1.00 57.34 97 ILE A CA 1
ATOM 763 C C . ILE A 1 97 ? -5.418 15.461 -11.594 1.00 57.34 97 ILE A C 1
ATOM 765 O O . ILE A 1 97 ? -5.627 16.667 -11.661 1.00 57.34 97 ILE A O 1
ATOM 769 N N . GLU A 1 98 ? -5.322 14.815 -10.433 1.00 54.25 98 GLU A N 1
ATOM 770 C CA . GLU A 1 98 ? -5.535 15.451 -9.134 1.00 54.25 98 GLU A CA 1
ATOM 771 C C . GLU A 1 98 ? -4.353 16.331 -8.733 1.00 54.25 98 GLU A C 1
ATOM 773 O O . GLU A 1 98 ? -4.562 17.460 -8.298 1.00 54.25 98 GLU A O 1
ATOM 778 N N . ILE A 1 99 ? -3.111 15.881 -8.952 1.00 59.94 99 ILE A N 1
ATOM 779 C CA . ILE A 1 99 ? -1.916 16.716 -8.745 1.00 59.94 99 ILE A CA 1
ATOM 780 C C . ILE A 1 99 ? -1.898 17.887 -9.735 1.00 59.94 99 ILE A C 1
ATOM 782 O O . ILE A 1 99 ? -1.548 19.002 -9.348 1.00 59.94 99 ILE A O 1
ATOM 786 N N . ALA A 1 100 ? -2.295 17.670 -10.995 1.00 54.00 100 ALA A N 1
ATOM 787 C CA . ALA A 1 100 ? -2.440 18.754 -11.964 1.00 54.00 100 ALA A CA 1
ATOM 788 C C . ALA A 1 100 ? -3.506 19.766 -11.514 1.00 54.00 100 ALA A C 1
ATOM 790 O O . ALA A 1 100 ? -3.218 20.960 -11.486 1.00 54.00 100 ALA A O 1
ATOM 791 N N . ALA A 1 101 ? -4.678 19.294 -11.074 1.00 53.16 101 ALA A N 1
ATOM 792 C CA . ALA A 1 101 ? -5.760 20.131 -10.559 1.00 53.16 101 ALA A CA 1
ATOM 793 C C . ALA A 1 101 ? -5.345 20.921 -9.302 1.00 53.16 101 ALA A C 1
ATOM 795 O O . ALA A 1 101 ? -5.569 22.132 -9.225 1.00 53.16 101 ALA A O 1
ATOM 796 N N . LEU A 1 102 ? -4.677 20.269 -8.345 1.00 54.19 102 LEU A N 1
ATOM 797 C CA . LEU A 1 102 ? -4.145 20.891 -7.128 1.00 54.19 102 LEU A CA 1
ATOM 798 C C . LEU A 1 102 ? -3.087 21.953 -7.440 1.00 54.19 102 LEU A C 1
ATOM 800 O O . LEU A 1 102 ? -3.124 23.034 -6.855 1.00 54.19 102 LEU A O 1
ATOM 804 N N . ARG A 1 103 ? -2.178 21.696 -8.390 1.00 54.31 103 ARG A N 1
ATOM 805 C CA . ARG A 1 103 ? -1.180 22.683 -8.837 1.00 54.31 103 ARG A CA 1
ATOM 806 C C . ARG A 1 103 ? -1.828 23.888 -9.518 1.00 54.31 103 ARG A C 1
ATOM 808 O O . ARG A 1 103 ? -1.421 25.012 -9.244 1.00 54.31 103 ARG A O 1
ATOM 815 N N . THR A 1 104 ? -2.853 23.687 -10.348 1.00 56.81 104 THR A N 1
ATOM 816 C CA . THR A 1 104 ? -3.592 24.804 -10.964 1.00 56.81 104 THR A CA 1
ATOM 817 C C . THR A 1 104 ? -4.337 25.656 -9.941 1.00 56.81 104 THR A C 1
ATOM 819 O O . THR A 1 104 ? -4.308 26.878 -10.043 1.00 56.81 104 THR A O 1
ATOM 822 N N . ILE A 1 105 ? -4.954 25.047 -8.924 1.00 55.06 105 ILE A N 1
ATOM 823 C CA . ILE A 1 105 ? -5.649 25.789 -7.860 1.00 55.06 105 ILE A CA 1
ATOM 824 C C . ILE A 1 105 ? -4.641 26.522 -6.959 1.00 55.06 105 ILE A C 1
ATOM 826 O O . ILE A 1 105 ? -4.848 27.689 -6.636 1.00 55.06 105 ILE A O 1
ATOM 830 N N . GLY A 1 106 ? -3.523 25.880 -6.599 1.00 52.72 106 GLY A N 1
ATOM 831 C CA . GLY A 1 106 ? -2.460 26.497 -5.797 1.00 52.72 106 GLY A CA 1
ATOM 832 C C . GLY A 1 106 ? -1.758 27.667 -6.498 1.00 52.72 106 GLY A C 1
ATOM 833 O O . GLY A 1 106 ? -1.417 28.652 -5.846 1.00 52.72 106 GLY A O 1
ATOM 834 N N . GLY A 1 107 ? -1.605 27.604 -7.825 1.00 52.62 107 GLY A N 1
ATOM 835 C CA . GLY A 1 107 ? -1.071 28.707 -8.632 1.00 52.62 107 GLY A CA 1
ATOM 836 C C . GLY A 1 107 ? -2.046 29.878 -8.808 1.00 52.62 107 GLY A C 1
ATOM 837 O O . GLY A 1 107 ? -1.612 31.017 -8.917 1.00 52.62 107 GLY A O 1
ATOM 838 N N . LEU A 1 108 ? -3.360 29.627 -8.777 1.00 48.09 108 LEU A N 1
ATOM 839 C CA . LEU A 1 108 ? -4.389 30.677 -8.829 1.00 48.09 108 LEU A CA 1
ATOM 840 C C . LEU A 1 108 ? -4.523 31.457 -7.513 1.00 48.09 108 LEU A C 1
ATOM 842 O O . LEU A 1 108 ? -4.949 32.604 -7.533 1.00 48.09 108 LEU A O 1
ATOM 846 N N . ALA A 1 109 ? -4.165 30.858 -6.375 1.00 41.69 109 ALA A N 1
ATOM 847 C CA . ALA A 1 109 ? -4.209 31.518 -5.066 1.00 41.69 109 ALA A CA 1
ATOM 848 C C . ALA A 1 109 ? -2.979 32.400 -4.770 1.00 41.69 109 ALA A C 1
ATOM 850 O O . ALA A 1 109 ? -2.935 33.063 -3.736 1.00 41.69 109 ALA A O 1
ATOM 851 N N . THR A 1 110 ? -1.973 32.387 -5.649 1.00 39.31 110 THR A N 1
ATOM 852 C CA . THR A 1 110 ? -0.739 33.185 -5.536 1.00 39.31 110 THR A CA 1
ATOM 853 C C . THR A 1 110 ? -0.571 34.208 -6.671 1.00 39.31 110 THR A C 1
ATOM 855 O O . THR A 1 110 ? 0.517 34.763 -6.827 1.00 39.31 110 THR A O 1
ATOM 858 N N . GLY A 1 111 ? -1.639 34.478 -7.433 1.00 39.34 111 GLY A N 1
ATOM 859 C CA . GLY A 1 111 ? -1.716 35.530 -8.456 1.00 39.34 111 GLY A CA 1
ATOM 860 C C . GLY A 1 111 ? -2.546 36.727 -8.018 1.00 39.34 111 GLY A C 1
ATOM 861 O O . GLY A 1 111 ? -3.585 36.503 -7.357 1.00 39.34 111 GLY A O 1
#

Radius of gyration: 17.17 Å; Cα contacts (8 Å, |Δi|>4): 79; chains: 1; bounding box: 47×48×28 Å

Sequence (111 aa):
MTWSVFHANLYQSHLVKTIPLDISSVLPLFQEEAKSAAMIRQSMAIIKECVNFLNPGQIPIMECVQPLNALAKNIRCIWPERYGENLIVVMFGGLHIEIAALRTIGGLATG

Secondary structure (DSSP, 8-state):
--HHHHHHHHHHTT-TTS-------PPPPPSS---SHHHHHHHHHHHHHHHHHHSTTPPPEEEE-HHHHHHHHHHHHH-HHHH-TTT-EEEE--HHHHHHHHHHHHHHTT-

Nearest PDB structures (foldseek):
  4tm7-assembly1_A  TM=5.206E-01  e=2.826E+00  Mycolicibacterium smegmatis MC2 155

Mean predicted aligned error: 14.42 Å

Solvent-accessible surface area (backbone atoms only — not comparable to full-atom values): 6907 Å² total; per-residue (Å²): 137,54,73,68,59,56,53,51,54,61,52,67,74,79,63,85,84,82,72,83,81,78,87,81,78,84,74,83,74,79,90,61,85,83,84,47,68,68,53,53,53,49,51,54,50,52,48,46,51,50,33,47,70,78,41,68,90,58,70,36,79,44,70,25,42,77,75,52,37,55,47,52,53,49,52,23,70,78,36,44,93,75,40,22,74,89,56,31,39,80,43,86,31,72,55,68,60,53,54,50,50,50,50,54,53,57,55,58,76,75,108

pLDDT: mean 71.32, std 16.38, range [39.31, 90.62]